Protein AF-A0AAU2AI65-F1 (afdb_monomer_lite)

pLDDT: mean 82.53, std 10.61, range [54.94, 93.56]

Secondary structure (DSSP, 8-state):
-HHHHHHHHHHT-HHHHHHHHHHHHHHHT--EEHHHHHHHHHHHHHTT--THHHHTTGGGEE---

Sequence (65 aa):
MLPALELAVRHADPNLGFRLLLRCLSRYWVEIDRATYGRYVALGEFFRLGEHVVEACAFLIRDQD

Radius of gyration: 11.92 Å; chains: 1; bounding box: 34×22×25 Å

Structure (mmCIF, N/CA/C/O backbone):
data_AF-A0AAU2AI65-F1
#
_entry.id   AF-A0AAU2AI65-F1
#
loop_
_atom_site.group_PDB
_atom_site.id
_atom_site.type_symbol
_atom_site.label_atom_id
_atom_site.label_alt_id
_atom_site.label_comp_id
_atom_site.label_asym_id
_atom_site.label_entity_id
_atom_site.label_seq_id
_atom_site.pdbx_PDB_ins_code
_atom_site.Cartn_x
_atom_site.Cartn_y
_atom_site.Cartn_z
_atom_site.occupancy
_atom_site.B_iso_or_equiv
_atom_site.auth_seq_id
_atom_site.auth_comp_id
_atom_site.auth_asym_id
_atom_site.auth_atom_id
_atom_site.pdbx_PDB_model_num
ATOM 1 N N . MET A 1 1 ? 13.109 -2.356 12.160 1.00 56.59 1 MET A N 1
ATOM 2 C CA . MET A 1 1 ? 12.278 -2.686 10.979 1.00 56.59 1 MET A CA 1
ATOM 3 C C . MET A 1 1 ? 12.444 -1.688 9.827 1.00 56.59 1 MET A C 1
ATOM 5 O O . MET A 1 1 ? 12.403 -2.121 8.687 1.00 56.59 1 MET A O 1
ATOM 9 N N . LEU 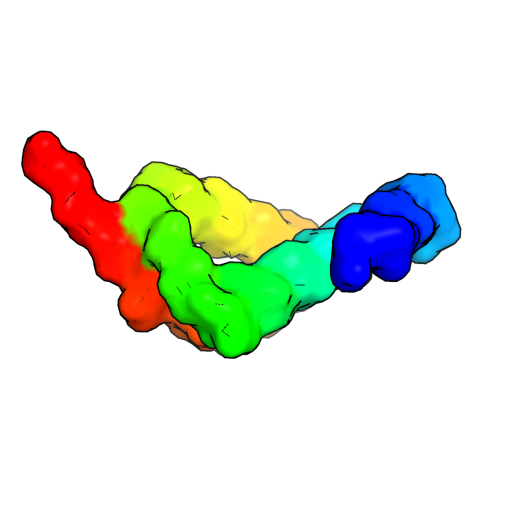A 1 2 ? 12.715 -0.401 10.101 1.00 60.19 2 LEU A N 1
ATOM 10 C CA . LEU A 1 2 ? 13.020 0.625 9.084 1.00 60.19 2 LEU A CA 1
ATOM 11 C C . LEU A 1 2 ? 14.111 0.259 8.044 1.00 60.19 2 LEU A C 1
ATOM 13 O O . LEU A 1 2 ? 13.872 0.501 6.863 1.00 60.19 2 LEU A O 1
ATOM 17 N N . PRO A 1 3 ? 15.258 -0.356 8.415 1.00 69.44 3 PRO A N 1
ATOM 18 C CA . PRO A 1 3 ? 16.369 -0.525 7.474 1.00 69.44 3 PRO A CA 1
ATOM 19 C C . PRO A 1 3 ? 16.024 -1.427 6.292 1.00 69.44 3 PRO A C 1
ATOM 21 O O . PRO A 1 3 ? 16.417 -1.142 5.173 1.00 69.44 3 PRO A O 1
ATOM 24 N N . ALA A 1 4 ? 15.262 -2.499 6.523 1.00 65.81 4 ALA A N 1
ATOM 25 C CA . ALA A 1 4 ? 14.926 -3.464 5.480 1.00 65.81 4 ALA A CA 1
ATOM 26 C C . ALA A 1 4 ? 13.952 -2.891 4.438 1.00 65.81 4 ALA A C 1
ATOM 28 O O . ALA A 1 4 ? 14.102 -3.171 3.252 1.00 65.81 4 ALA A O 1
ATOM 29 N N . LEU A 1 5 ? 12.982 -2.072 4.866 1.00 65.25 5 LEU A N 1
ATOM 30 C CA . LEU A 1 5 ? 12.054 -1.403 3.951 1.00 65.25 5 LEU A CA 1
ATOM 31 C C . LEU A 1 5 ? 12.791 -0.370 3.096 1.00 65.25 5 LEU A C 1
ATOM 33 O O . LEU A 1 5 ? 12.616 -0.342 1.882 1.00 65.25 5 LEU A O 1
ATOM 37 N N . GLU A 1 6 ? 13.655 0.433 3.717 1.00 73.25 6 GLU A N 1
ATOM 38 C CA . GLU A 1 6 ? 14.444 1.425 2.994 1.00 73.25 6 GLU A CA 1
ATOM 39 C C . GLU A 1 6 ? 15.418 0.770 2.002 1.00 73.25 6 GLU A C 1
ATOM 41 O O . GLU A 1 6 ? 15.488 1.191 0.848 1.00 73.25 6 GLU A O 1
ATOM 46 N N . LEU A 1 7 ? 16.112 -0.302 2.404 1.00 72.94 7 LEU A N 1
ATOM 47 C CA . LEU A 1 7 ? 17.030 -1.027 1.519 1.00 72.94 7 LEU A CA 1
ATOM 48 C C . LEU A 1 7 ? 16.291 -1.661 0.332 1.00 72.94 7 LEU A C 1
ATOM 50 O O . LEU A 1 7 ? 16.767 -1.582 -0.798 1.00 72.94 7 LEU A O 1
ATOM 54 N N . ALA A 1 8 ? 15.115 -2.255 0.567 1.00 69.19 8 ALA A N 1
ATOM 55 C CA . ALA A 1 8 ? 14.306 -2.863 -0.488 1.00 69.19 8 ALA A CA 1
ATOM 56 C C . ALA A 1 8 ? 13.794 -1.823 -1.497 1.00 69.19 8 ALA A C 1
ATOM 58 O O . ALA A 1 8 ? 13.881 -2.051 -2.703 1.00 69.19 8 ALA A O 1
ATOM 59 N N . VAL A 1 9 ? 13.317 -0.669 -1.018 1.00 69.06 9 VAL A N 1
ATOM 60 C CA . VAL A 1 9 ? 12.865 0.434 -1.884 1.00 69.06 9 VAL A CA 1
ATOM 61 C C . VAL A 1 9 ? 14.028 1.023 -2.686 1.00 69.06 9 VAL A C 1
ATOM 63 O O . VAL A 1 9 ? 13.851 1.349 -3.856 1.00 69.06 9 VAL A O 1
ATOM 66 N N . ARG A 1 10 ? 15.220 1.156 -2.086 1.00 76.56 10 ARG A N 1
ATOM 67 C CA . ARG A 1 10 ? 16.385 1.769 -2.746 1.00 76.56 10 ARG A CA 1
ATOM 68 C C . ARG A 1 10 ? 17.125 0.843 -3.713 1.00 76.56 10 ARG A C 1
ATOM 70 O O . ARG A 1 10 ? 17.723 1.351 -4.656 1.00 76.56 10 ARG A O 1
ATOM 77 N N . HIS A 1 11 ? 17.135 -0.471 -3.475 1.00 75.06 11 HIS A N 1
ATOM 78 C CA . HIS A 1 11 ? 18.049 -1.386 -4.176 1.00 75.06 11 HIS A CA 1
ATOM 79 C C . HIS A 1 11 ? 17.401 -2.600 -4.843 1.00 75.06 11 HIS A C 1
ATOM 81 O O . HIS A 1 11 ? 18.071 -3.236 -5.651 1.00 75.06 11 HIS A O 1
ATOM 87 N N . ALA A 1 12 ? 16.158 -2.957 -4.508 1.00 70.00 12 ALA A N 1
ATOM 88 C CA . ALA A 1 12 ? 15.543 -4.179 -5.023 1.00 70.00 12 ALA A CA 1
ATOM 89 C C . ALA A 1 12 ? 14.533 -3.887 -6.136 1.00 70.00 12 ALA A C 1
ATOM 91 O O . ALA A 1 12 ? 14.822 -4.168 -7.293 1.00 70.00 12 ALA A O 1
ATOM 92 N N . ASP A 1 13 ? 13.361 -3.343 -5.788 1.00 82.44 13 ASP A N 1
ATOM 93 C CA . ASP A 1 13 ? 12.294 -3.016 -6.741 1.00 82.44 13 ASP A CA 1
ATOM 94 C C . ASP A 1 13 ? 11.166 -2.215 -6.041 1.00 82.44 13 ASP A C 1
ATOM 96 O O . ASP A 1 13 ? 10.764 -2.584 -4.927 1.00 82.44 13 ASP A O 1
ATOM 100 N N . PRO A 1 14 ? 10.603 -1.154 -6.655 1.00 83.56 14 PRO A N 1
ATOM 101 C CA . PRO A 1 14 ? 9.457 -0.421 -6.106 1.00 83.56 14 PRO A CA 1
ATOM 102 C C . PRO A 1 14 ? 8.226 -1.294 -5.784 1.00 83.56 14 PRO A C 1
ATOM 104 O O . PRO A 1 14 ? 7.549 -1.040 -4.786 1.00 83.56 14 PRO A O 1
ATOM 107 N N . ASN A 1 15 ? 7.965 -2.357 -6.556 1.00 87.56 15 ASN A N 1
ATOM 108 C CA . ASN A 1 15 ? 6.939 -3.374 -6.294 1.00 87.56 15 ASN A CA 1
ATOM 109 C C . ASN A 1 15 ? 7.197 -4.088 -4.962 1.00 87.56 15 ASN A C 1
ATOM 111 O O . ASN A 1 15 ? 6.285 -4.233 -4.145 1.00 87.56 15 ASN A O 1
ATOM 115 N N . LEU A 1 16 ? 8.445 -4.501 -4.707 1.00 85.75 16 LEU A N 1
ATOM 116 C CA . LEU A 1 16 ? 8.810 -5.163 -3.455 1.00 85.75 16 LEU A CA 1
ATOM 117 C C . LEU A 1 16 ? 8.659 -4.209 -2.268 1.00 85.75 16 LEU A C 1
ATOM 119 O O . LEU A 1 16 ? 8.095 -4.591 -1.240 1.00 85.75 16 LEU A O 1
ATOM 123 N N . GLY A 1 17 ? 9.116 -2.965 -2.424 1.00 86.94 17 GLY A N 1
ATOM 124 C CA . GLY A 1 17 ? 8.942 -1.917 -1.421 1.00 86.94 17 GLY A CA 1
ATOM 125 C C . GLY A 1 17 ? 7.471 -1.696 -1.063 1.00 86.94 17 GLY A C 1
ATOM 126 O O . GLY A 1 17 ? 7.109 -1.681 0.115 1.00 86.94 17 GLY A O 1
ATOM 127 N N . PHE A 1 18 ? 6.605 -1.620 -2.073 1.00 89.81 18 PHE A N 1
ATOM 128 C CA . PHE A 1 18 ? 5.168 -1.459 -1.876 1.00 89.81 18 PHE A CA 1
ATOM 129 C C . PHE A 1 18 ? 4.525 -2.672 -1.184 1.00 89.81 18 PHE A C 1
ATOM 131 O O . PHE A 1 18 ? 3.772 -2.511 -0.223 1.00 89.81 18 PHE A O 1
ATOM 138 N N . ARG A 1 19 ? 4.886 -3.901 -1.573 1.00 89.44 19 ARG A N 1
ATOM 139 C CA . ARG A 1 19 ? 4.407 -5.123 -0.898 1.00 89.44 19 ARG A CA 1
ATOM 140 C C . ARG A 1 19 ? 4.829 -5.184 0.571 1.00 89.44 19 ARG A C 1
ATOM 142 O O . ARG A 1 19 ? 4.040 -5.605 1.418 1.00 89.44 19 ARG A O 1
ATOM 149 N N . LEU A 1 20 ? 6.057 -4.769 0.885 1.00 87.75 20 LEU A N 1
ATOM 150 C CA . LEU A 1 20 ? 6.544 -4.712 2.264 1.00 87.75 20 LEU A CA 1
ATOM 151 C C . LEU A 1 20 ? 5.807 -3.653 3.085 1.00 87.75 20 LEU A C 1
ATOM 153 O O . LEU A 1 20 ? 5.465 -3.927 4.237 1.00 87.75 20 LEU A O 1
ATOM 157 N N . LEU A 1 21 ? 5.518 -2.488 2.499 1.00 89.50 21 LEU A N 1
ATOM 158 C CA . LEU A 1 21 ? 4.687 -1.466 3.131 1.00 89.50 21 LEU A CA 1
ATOM 159 C C . LEU A 1 21 ? 3.309 -2.030 3.504 1.00 89.50 21 LEU A C 1
ATOM 161 O O . LEU A 1 21 ? 2.959 -2.011 4.682 1.00 89.50 21 LEU A O 1
ATOM 165 N N . LEU A 1 22 ? 2.572 -2.603 2.543 1.00 91.00 22 LEU A N 1
ATOM 166 C CA . LEU A 1 22 ? 1.248 -3.201 2.788 1.00 91.00 22 LEU A CA 1
ATOM 167 C C . LEU A 1 22 ? 1.304 -4.276 3.882 1.00 91.00 22 LEU A C 1
ATOM 169 O O . LEU A 1 22 ? 0.470 -4.314 4.788 1.00 91.00 22 LEU A O 1
ATOM 173 N N . ARG A 1 23 ? 2.345 -5.118 3.860 1.00 89.19 23 ARG A N 1
ATOM 174 C CA . ARG A 1 23 ? 2.556 -6.140 4.890 1.00 89.19 23 ARG A CA 1
ATOM 175 C C . ARG A 1 23 ? 2.772 -5.534 6.275 1.00 89.19 23 ARG A C 1
ATOM 177 O O . ARG A 1 23 ? 2.271 -6.093 7.249 1.00 89.19 23 ARG A O 1
ATOM 184 N N . CYS A 1 24 ? 3.506 -4.428 6.377 1.00 89.56 24 CYS A N 1
ATOM 185 C CA . CYS A 1 24 ? 3.715 -3.731 7.644 1.00 89.56 24 CYS A CA 1
ATOM 186 C C . CYS A 1 24 ? 2.410 -3.111 8.150 1.00 89.56 24 CYS A C 1
ATOM 188 O O . CYS A 1 24 ? 2.056 -3.337 9.304 1.00 89.56 24 CYS A O 1
ATOM 19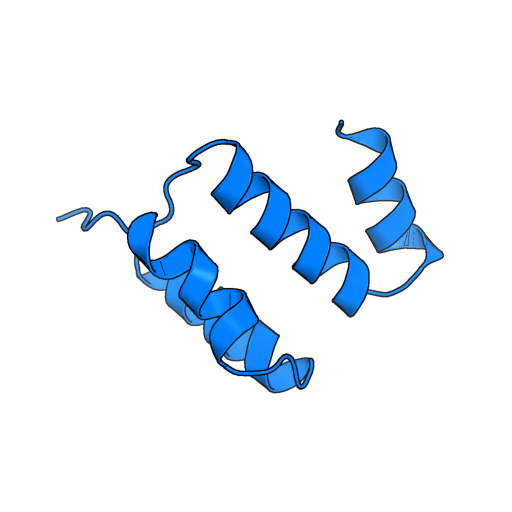0 N N . LEU A 1 25 ? 1.663 -2.411 7.292 1.00 91.44 25 LEU A N 1
ATOM 191 C CA . LEU A 1 25 ? 0.377 -1.817 7.667 1.00 91.44 25 LEU A CA 1
ATOM 192 C C . LEU A 1 25 ? -0.577 -2.876 8.237 1.00 91.44 25 LEU A C 1
ATOM 194 O O . LEU A 1 25 ? -1.066 -2.734 9.355 1.00 91.44 25 LEU A O 1
ATOM 198 N N . SER A 1 26 ? -0.733 -3.995 7.524 1.00 87.94 26 SER A N 1
ATOM 199 C CA . SER A 1 26 ? -1.558 -5.129 7.953 1.00 87.94 26 SER A CA 1
ATOM 200 C C . SER A 1 26 ? -1.058 -5.779 9.250 1.00 87.94 26 SER A C 1
ATOM 202 O O . SER A 1 26 ? -1.836 -6.012 10.172 1.00 87.94 26 SER A O 1
ATOM 204 N N . ARG A 1 27 ? 0.251 -6.050 9.375 1.00 91.19 27 ARG A N 1
ATOM 205 C CA . ARG A 1 27 ? 0.815 -6.743 10.551 1.00 91.19 27 ARG A CA 1
ATOM 206 C C . ARG A 1 27 ? 0.682 -5.936 11.842 1.00 91.19 27 ARG A C 1
ATOM 208 O O . ARG A 1 27 ? 0.547 -6.544 12.909 1.00 91.19 27 ARG A O 1
ATOM 215 N N . TYR A 1 28 ? 0.776 -4.614 11.733 1.00 89.75 28 TYR A N 1
ATOM 216 C CA . TYR A 1 28 ? 0.787 -3.680 12.857 1.00 89.75 28 TYR A CA 1
ATOM 217 C C . TYR A 1 28 ? -0.527 -2.917 13.027 1.00 89.75 28 TYR A C 1
ATOM 219 O O . TYR A 1 28 ? -0.581 -2.036 13.877 1.00 89.75 28 TYR A O 1
ATOM 227 N N . TRP A 1 29 ? -1.572 -3.279 12.274 1.00 89.38 29 TRP A N 1
ATOM 228 C CA . TRP A 1 29 ? -2.901 -2.669 12.378 1.00 89.38 29 TRP A CA 1
ATOM 229 C C . TRP A 1 29 ? -2.852 -1.144 12.216 1.00 89.38 29 TRP A C 1
ATOM 231 O O . TRP A 1 29 ? -3.521 -0.404 12.930 1.00 89.38 29 TRP A O 1
ATOM 241 N N . VAL A 1 30 ? -2.002 -0.675 11.299 1.00 90.81 30 VAL A N 1
ATOM 242 C CA . VAL A 1 30 ? -1.837 0.756 11.043 1.00 90.81 30 VAL A CA 1
ATOM 243 C C . VAL A 1 30 ? -3.007 1.229 10.208 1.00 90.81 30 VAL A C 1
ATOM 245 O O . VAL A 1 30 ? -3.185 0.803 9.070 1.00 90.81 30 VAL A O 1
ATOM 248 N N . GLU A 1 31 ? -3.789 2.125 10.780 1.00 93.19 31 GLU A N 1
ATOM 249 C CA . GLU A 1 31 ? -4.960 2.679 10.122 1.00 93.19 31 GLU A CA 1
ATOM 250 C C . GLU A 1 31 ? -4.580 3.650 9.018 1.00 93.19 31 GLU A C 1
ATOM 252 O O . GLU A 1 31 ? -3.594 4.384 9.111 1.00 93.19 31 GLU A O 1
ATOM 257 N N . ILE A 1 32 ? -5.399 3.649 7.973 1.00 91.50 32 ILE A N 1
ATOM 258 C CA . ILE A 1 32 ? -5.259 4.527 6.818 1.00 91.50 32 ILE A CA 1
ATOM 259 C C . ILE A 1 32 ? -6.617 5.123 6.469 1.00 91.50 32 ILE A C 1
ATOM 261 O O . ILE A 1 32 ? -7.662 4.515 6.701 1.00 91.50 32 ILE A O 1
ATOM 265 N N . ASP A 1 33 ? -6.611 6.323 5.902 1.00 92.50 33 ASP A N 1
ATOM 266 C CA . ASP A 1 33 ? -7.832 6.920 5.374 1.00 92.50 33 ASP A CA 1
ATOM 267 C C . ASP A 1 33 ? -8.222 6.308 4.013 1.00 92.50 33 ASP A C 1
ATOM 269 O O . ASP A 1 33 ? -7.443 5.625 3.330 1.00 92.50 33 ASP A O 1
ATOM 273 N N . ARG A 1 34 ? -9.463 6.576 3.599 1.00 89.75 34 ARG A N 1
ATOM 274 C CA . ARG A 1 34 ? -10.026 6.099 2.329 1.00 89.75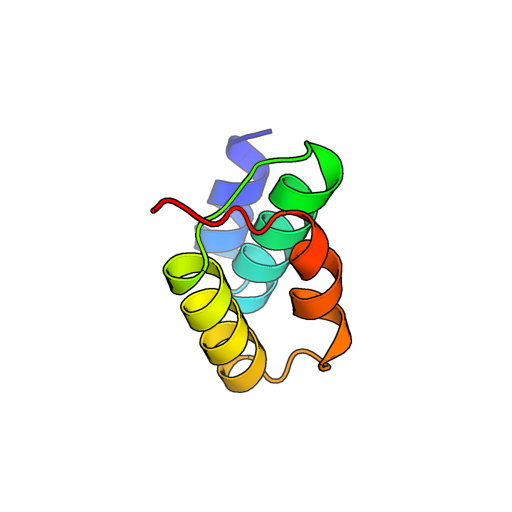 34 ARG A CA 1
ATOM 275 C C . ARG A 1 34 ? -9.251 6.601 1.106 1.00 89.75 34 ARG A C 1
ATOM 277 O O . ARG A 1 34 ? -9.123 5.871 0.123 1.00 89.75 34 ARG A O 1
ATOM 284 N N . ALA A 1 35 ? -8.723 7.823 1.152 1.00 92.69 35 ALA A N 1
ATOM 285 C CA . ALA A 1 35 ? -7.969 8.401 0.041 1.00 92.69 35 ALA A CA 1
ATOM 286 C C . ALA A 1 35 ? -6.626 7.680 -0.165 1.00 92.69 35 ALA A C 1
ATOM 288 O O . ALA A 1 35 ? -6.236 7.374 -1.293 1.00 92.69 35 ALA A O 1
ATOM 289 N N . THR A 1 36 ? -5.941 7.359 0.927 1.00 92.75 36 THR A N 1
ATOM 290 C CA . THR A 1 36 ? -4.697 6.594 0.983 1.00 92.75 36 THR A CA 1
ATOM 291 C C . THR A 1 36 ? -4.930 5.175 0.494 1.00 92.75 36 THR A C 1
ATOM 293 O O . THR A 1 36 ? -4.175 4.693 -0.350 1.00 92.75 36 THR A O 1
ATOM 296 N N . TYR A 1 37 ? -6.020 4.540 0.931 1.00 91.56 37 TYR A N 1
ATOM 297 C CA . TYR A 1 37 ? -6.419 3.237 0.408 1.00 91.56 37 TYR A CA 1
ATOM 298 C C . TYR A 1 37 ? -6.646 3.269 -1.112 1.00 91.56 37 TYR A C 1
ATOM 300 O O . TYR A 1 37 ? -6.085 2.442 -1.828 1.00 91.56 37 TYR A O 1
ATOM 308 N N . GLY A 1 38 ? -7.366 4.270 -1.631 1.00 92.19 38 GLY A N 1
ATOM 309 C CA . GLY A 1 38 ? -7.559 4.443 -3.076 1.00 92.19 38 GLY A CA 1
ATOM 310 C C . GLY A 1 38 ? -6.243 4.591 -3.851 1.00 92.19 38 GLY A C 1
ATOM 311 O O . GLY A 1 38 ? -6.071 3.991 -4.912 1.00 92.19 38 GLY A O 1
ATOM 312 N N . ARG A 1 39 ? -5.261 5.318 -3.298 1.00 93.50 39 ARG A N 1
ATOM 313 C CA . ARG A 1 39 ? -3.911 5.416 -3.891 1.00 93.50 39 ARG A CA 1
ATOM 314 C C . ARG A 1 39 ? -3.185 4.072 -3.901 1.00 93.50 39 ARG A C 1
ATOM 316 O O . ARG A 1 39 ? -2.475 3.774 -4.858 1.00 93.50 39 ARG A O 1
ATOM 323 N N . TYR A 1 40 ? -3.347 3.263 -2.857 1.00 93.56 40 TYR A N 1
ATOM 324 C CA . TYR A 1 40 ? -2.750 1.930 -2.796 1.00 93.56 40 TYR A CA 1
ATOM 325 C C . TYR A 1 40 ? -3.378 0.965 -3.797 1.00 93.56 40 TYR A C 1
ATOM 327 O O . TYR A 1 40 ? -2.645 0.179 -4.391 1.00 93.56 40 TYR A O 1
ATOM 335 N N . VAL A 1 41 ? -4.685 1.062 -4.047 1.00 92.00 41 VAL A N 1
ATOM 336 C CA . VAL A 1 41 ? -5.350 0.284 -5.104 1.00 92.00 41 VAL A CA 1
ATOM 337 C C . VAL A 1 41 ? -4.750 0.625 -6.469 1.00 92.00 41 VAL A C 1
ATOM 339 O O . VAL A 1 41 ? -4.251 -0.270 -7.148 1.00 92.00 41 VAL A O 1
ATOM 342 N N . ALA A 1 42 ? -4.663 1.914 -6.817 1.00 93.06 42 ALA A N 1
ATOM 343 C CA . ALA A 1 42 ? -4.076 2.354 -8.086 1.00 93.06 42 ALA A CA 1
ATOM 344 C C . ALA A 1 42 ? -2.604 1.917 -8.254 1.00 93.06 42 ALA A C 1
ATOM 346 O O . ALA A 1 42 ? -2.176 1.532 -9.342 1.00 93.06 42 ALA A O 1
ATOM 347 N N . LEU A 1 43 ? -1.816 1.936 -7.171 1.00 92.56 43 LEU A N 1
ATOM 348 C CA . LEU A 1 43 ? -0.447 1.407 -7.185 1.00 92.56 43 LEU A CA 1
ATOM 349 C C . LEU A 1 43 ? -0.413 -0.117 -7.358 1.00 92.56 43 LEU A C 1
ATOM 351 O O . LEU A 1 43 ? 0.444 -0.622 -8.079 1.00 92.56 43 LEU A O 1
ATOM 355 N N . GLY A 1 44 ? -1.332 -0.850 -6.726 1.00 91.44 44 GLY A N 1
ATOM 356 C CA . GLY A 1 44 ? -1.480 -2.294 -6.901 1.00 91.44 44 GLY A CA 1
ATOM 357 C C . GLY A 1 44 ? -1.746 -2.673 -8.356 1.00 91.44 44 GLY A C 1
ATOM 358 O O . GLY A 1 44 ? -1.049 -3.533 -8.897 1.00 91.44 44 GLY A O 1
ATOM 359 N N . GLU A 1 45 ? -2.671 -1.964 -9.005 1.00 90.81 45 GLU A N 1
ATOM 360 C CA . GLU A 1 45 ? -2.973 -2.113 -10.432 1.00 90.81 45 GLU A CA 1
ATOM 361 C C . GLU A 1 45 ? -1.754 -1.800 -11.309 1.00 90.81 45 GLU A C 1
ATOM 363 O O . GLU A 1 45 ? -1.378 -2.608 -12.163 1.00 90.81 45 GLU A O 1
ATOM 368 N N . PHE A 1 46 ? -1.081 -0.668 -11.063 1.00 91.38 46 PHE A N 1
ATOM 369 C CA . PHE A 1 46 ? 0.124 -0.267 -11.798 1.00 91.38 46 PHE A CA 1
ATOM 370 C C . PHE A 1 46 ? 1.223 -1.336 -11.730 1.00 91.38 46 PHE A C 1
ATOM 372 O O . PHE A 1 46 ? 1.860 -1.666 -12.731 1.00 91.38 46 PHE A O 1
ATOM 379 N N . PHE A 1 47 ? 1.409 -1.924 -10.551 1.00 90.56 47 PHE A N 1
ATOM 380 C CA . PHE A 1 47 ? 2.384 -2.978 -10.305 1.00 90.56 47 PHE A CA 1
ATOM 381 C C . PHE A 1 47 ? 1.915 -4.384 -10.709 1.00 90.56 47 PHE A C 1
ATOM 383 O O . PHE A 1 47 ? 2.677 -5.338 -10.530 1.00 90.56 47 PHE A O 1
ATOM 390 N N . ARG A 1 48 ? 0.695 -4.526 -11.250 1.00 89.56 48 ARG A N 1
ATOM 391 C CA . ARG A 1 48 ? 0.053 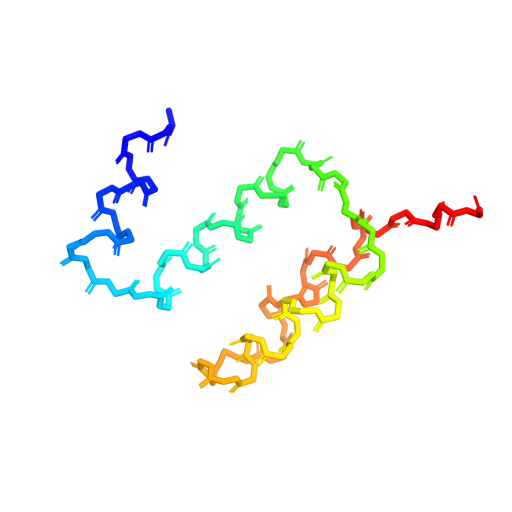-5.811 -11.584 1.00 89.56 48 ARG A CA 1
ATOM 392 C C . ARG A 1 48 ? 0.055 -6.792 -10.409 1.00 89.56 48 ARG A C 1
ATOM 394 O O . ARG A 1 48 ? 0.241 -7.998 -10.578 1.00 89.56 48 ARG A O 1
ATOM 401 N N . LEU A 1 49 ? -0.119 -6.262 -9.201 1.00 82.25 49 LEU A N 1
ATOM 402 C CA . LEU A 1 49 ? -0.360 -7.064 -8.013 1.00 82.25 49 LEU A CA 1
ATOM 403 C C . LEU A 1 49 ? -1.796 -7.582 -8.100 1.00 82.25 49 LEU A C 1
ATOM 405 O O . LEU A 1 49 ? -2.705 -6.810 -8.384 1.00 82.25 49 LEU A O 1
ATOM 409 N N . GLY A 1 50 ? -1.999 -8.887 -7.898 1.00 75.31 50 GLY A N 1
ATOM 410 C CA . GLY A 1 50 ? -3.351 -9.454 -7.888 1.00 75.31 50 GLY A CA 1
ATOM 411 C C . GLY A 1 50 ? -4.249 -8.724 -6.883 1.00 75.31 50 GLY A C 1
ATOM 412 O O . GLY A 1 50 ? -3.753 -8.277 -5.845 1.00 75.31 50 GLY A O 1
ATOM 413 N N . GLU A 1 51 ? -5.547 -8.629 -7.190 1.00 66.50 51 GLU A N 1
ATOM 414 C CA . GLU A 1 51 ? -6.549 -7.823 -6.461 1.00 66.50 51 GLU A CA 1
ATOM 415 C C . GLU A 1 51 ? -6.456 -7.993 -4.931 1.00 66.50 51 GLU A C 1
ATOM 417 O O . GLU A 1 51 ? -6.468 -7.025 -4.170 1.00 66.50 51 GLU A O 1
ATOM 422 N N . HIS A 1 52 ? -6.172 -9.213 -4.476 1.00 74.69 52 HIS A N 1
ATOM 423 C CA . HIS A 1 52 ? -6.102 -9.566 -3.058 1.00 74.69 52 HIS A CA 1
ATOM 424 C C . HIS A 1 52 ? -4.973 -8.905 -2.254 1.00 74.69 52 HIS A C 1
ATOM 426 O O . HIS A 1 52 ? -5.029 -8.874 -1.023 1.00 74.69 52 HIS A O 1
ATOM 432 N N . VAL A 1 53 ? -3.916 -8.403 -2.901 1.00 77.62 53 VAL A N 1
ATOM 433 C CA . VAL A 1 53 ? -2.737 -7.880 -2.187 1.00 77.62 53 VAL A CA 1
ATOM 434 C C . VAL A 1 53 ? -3.060 -6.578 -1.450 1.00 77.62 53 VAL A C 1
ATOM 436 O O . 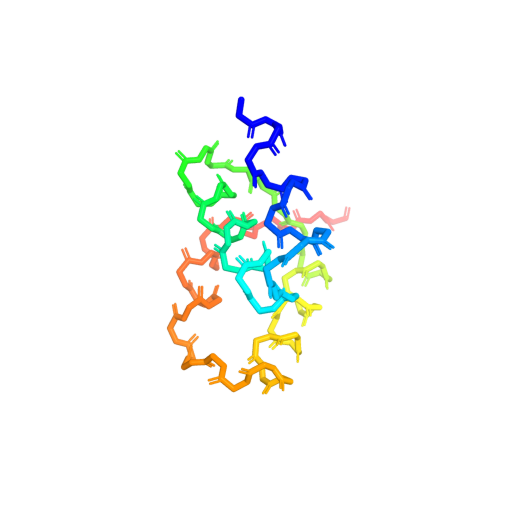VAL A 1 53 ? -2.594 -6.382 -0.327 1.00 77.62 53 VAL A O 1
ATOM 439 N N . VAL A 1 54 ? -3.872 -5.709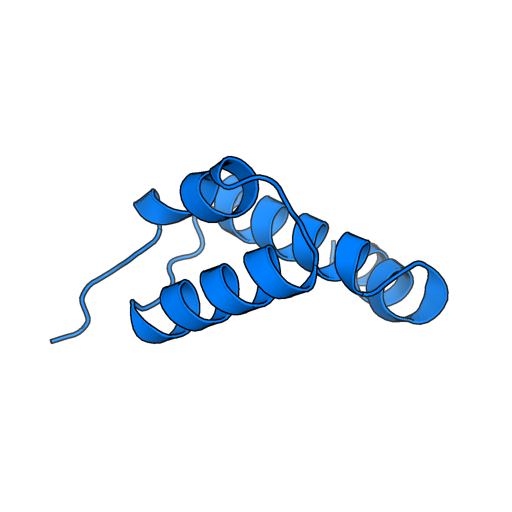 -2.055 1.00 78.12 54 VAL A N 1
ATOM 440 C CA . VAL A 1 54 ? -4.302 -4.441 -1.442 1.00 78.12 54 VAL A CA 1
ATOM 441 C C . VAL A 1 54 ? -5.592 -4.631 -0.641 1.00 78.12 54 VAL A C 1
ATOM 443 O O . VAL A 1 54 ? -5.734 -4.046 0.433 1.00 78.12 54 VAL A O 1
ATOM 446 N N . GLU A 1 55 ? -6.499 -5.505 -1.087 1.00 79.56 55 GLU A N 1
ATOM 447 C CA . GLU A 1 55 ? -7.711 -5.884 -0.339 1.00 79.56 55 GLU A CA 1
ATOM 448 C C . GLU A 1 55 ? -7.400 -6.436 1.054 1.00 79.56 55 GLU A C 1
ATOM 450 O O . GLU A 1 55 ? -8.131 -6.163 2.004 1.00 79.56 55 GLU A O 1
ATOM 455 N N . ALA A 1 56 ? -6.262 -7.117 1.219 1.00 78.94 56 ALA A N 1
ATOM 456 C CA . ALA A 1 56 ? -5.779 -7.565 2.522 1.00 78.94 56 ALA A CA 1
ATOM 457 C C . ALA A 1 56 ? -5.539 -6.421 3.528 1.00 78.94 56 ALA A C 1
ATOM 459 O O . ALA A 1 56 ? -5.309 -6.700 4.698 1.00 78.94 56 ALA A O 1
ATOM 460 N N . CYS A 1 57 ? -5.569 -5.155 3.103 1.00 81.88 57 CYS A N 1
ATOM 461 C CA . CYS A 1 57 ? -5.479 -3.975 3.966 1.00 81.88 57 CYS A CA 1
ATOM 462 C C . CYS A 1 57 ? -6.806 -3.200 4.077 1.00 81.88 57 CYS A C 1
ATOM 464 O O . CYS A 1 57 ? -6.848 -2.197 4.781 1.00 81.88 57 CYS A O 1
ATOM 466 N N . ALA A 1 58 ? -7.891 -3.637 3.424 1.00 82.56 58 ALA A N 1
ATOM 467 C CA . ALA A 1 58 ? -9.176 -2.925 3.424 1.00 82.56 58 ALA A CA 1
ATOM 468 C C . ALA A 1 58 ? -9.773 -2.765 4.834 1.00 82.56 58 ALA A C 1
ATOM 470 O O . ALA A 1 58 ? -10.451 -1.784 5.120 1.00 82.56 58 ALA A O 1
ATOM 471 N N . PHE A 1 59 ? -9.468 -3.696 5.743 1.00 83.38 59 PHE A N 1
ATOM 472 C CA . PHE A 1 59 ? -9.908 -3.637 7.139 1.00 83.38 59 PHE A CA 1
ATOM 473 C C . PHE A 1 59 ? -9.241 -2.518 7.962 1.00 83.38 59 PHE A C 1
ATOM 475 O O . PHE A 1 59 ? -9.649 -2.277 9.093 1.00 83.38 59 PHE A O 1
ATOM 482 N N . LEU A 1 60 ? -8.212 -1.855 7.420 1.00 85.94 60 LEU A N 1
ATOM 483 C CA . LEU A 1 60 ? -7.496 -0.750 8.069 1.00 85.94 60 LEU A CA 1
ATOM 484 C C . LEU A 1 60 ? -8.104 0.623 7.753 1.00 85.94 60 LEU A C 1
ATOM 486 O O . LEU A 1 60 ? -7.626 1.630 8.277 1.00 85.94 60 LEU A O 1
ATOM 490 N N . ILE A 1 61 ? -9.109 0.678 6.873 1.00 88.31 61 ILE A N 1
ATOM 491 C CA . ILE A 1 61 ? -9.739 1.932 6.466 1.00 88.31 61 ILE A CA 1
ATOM 492 C C . ILE A 1 61 ? -10.554 2.482 7.636 1.00 88.31 61 ILE A C 1
ATOM 494 O O . ILE A 1 61 ? -11.471 1.821 8.124 1.00 88.31 61 ILE A O 1
ATOM 498 N N . ARG A 1 62 ? -10.263 3.720 8.040 1.00 82.81 62 ARG A N 1
ATOM 499 C CA . ARG A 1 62 ? -11.160 4.521 8.880 1.00 82.81 62 ARG A CA 1
ATOM 500 C C . ARG A 1 62 ? -11.795 5.630 8.046 1.00 82.81 62 ARG A C 1
ATOM 502 O O . ARG A 1 62 ? -11.096 6.296 7.280 1.00 82.81 62 ARG A O 1
ATOM 509 N N . ASP A 1 63 ? -13.101 5.836 8.210 1.00 64.12 63 ASP A N 1
ATOM 510 C CA . ASP A 1 63 ? -13.725 7.093 7.797 1.00 64.12 63 ASP A CA 1
ATOM 511 C C . ASP A 1 63 ? -13.263 8.170 8.786 1.00 64.12 63 ASP A C 1
ATOM 513 O O . ASP A 1 63 ? -13.408 8.028 10.002 1.00 64.12 63 ASP A O 1
ATOM 517 N N . GLN A 1 64 ? -12.614 9.204 8.259 1.00 56.62 64 GLN A N 1
ATOM 518 C CA . GLN A 1 64 ? -12.490 10.476 8.952 1.00 56.62 64 GLN A CA 1
ATOM 519 C C . GLN A 1 64 ? -13.551 11.373 8.323 1.00 56.62 64 GLN A C 1
ATOM 521 O O . GLN A 1 64 ? -13.406 11.744 7.156 1.00 56.62 64 GLN A O 1
ATOM 526 N N . ASP A 1 65 ? -14.635 11.597 9.066 1.00 54.94 65 ASP A N 1
ATOM 527 C CA . ASP A 1 65 ? -15.627 12.638 8.773 1.00 54.94 65 ASP A CA 1
ATOM 528 C C . ASP A 1 65 ? -14.980 14.034 8.808 1.00 54.94 65 ASP A C 1
ATOM 530 O O . ASP A 1 65 ? -14.161 14.288 9.727 1.00 54.94 65 ASP A O 1
#

Foldseek 3Di:
DVVVLVCCCVPPDVLVSLLVVLVVCLVVLPADEPVVLVVSQVVCVVSVPPNVSSVSNVVRYDDDD